Protein AF-A0A924V7L1-F1 (afdb_monomer_lite)

Structure (mmCIF, N/CA/C/O backbone):
data_AF-A0A924V7L1-F1
#
_entry.id   AF-A0A924V7L1-F1
#
loop_
_atom_site.group_PDB
_atom_site.id
_atom_site.type_symbol
_atom_site.label_atom_id
_atom_site.label_alt_id
_atom_site.label_comp_id
_atom_site.label_asym_id
_atom_site.label_entity_id
_atom_site.label_seq_id
_atom_site.pdbx_PDB_ins_code
_atom_site.Cartn_x
_atom_site.Cartn_y
_atom_site.Cartn_z
_atom_site.occupancy
_atom_site.B_iso_or_equiv
_atom_site.auth_seq_id
_atom_site.auth_comp_id
_atom_site.auth_asym_id
_atom_site.auth_atom_id
_atom_site.pdbx_PDB_model_num
ATOM 1 N N . MET A 1 1 ? 21.508 58.677 53.603 1.00 43.75 1 MET A N 1
ATOM 2 C CA . MET A 1 1 ? 20.041 58.569 53.758 1.00 43.75 1 MET A CA 1
ATOM 3 C C . MET A 1 1 ? 19.467 58.336 52.366 1.00 43.75 1 MET A C 1
ATOM 5 O O . MET A 1 1 ? 19.642 59.189 51.508 1.00 43.75 1 MET A O 1
ATOM 9 N N . ASN A 1 2 ? 18.986 57.115 52.113 1.00 39.19 2 ASN A N 1
ATOM 10 C CA . ASN A 1 2 ? 18.836 56.515 50.780 1.00 39.19 2 ASN A CA 1
ATOM 11 C C . ASN A 1 2 ? 17.689 57.097 49.945 1.00 39.19 2 ASN A C 1
ATOM 13 O O . ASN A 1 2 ? 16.566 57.249 50.424 1.00 39.19 2 ASN A O 1
ATOM 17 N N . ILE A 1 3 ? 17.995 57.337 48.670 1.00 44.28 3 ILE A N 1
ATOM 18 C CA . ILE A 1 3 ? 17.078 57.769 47.617 1.00 44.28 3 ILE A CA 1
ATOM 19 C C . ILE A 1 3 ? 16.339 56.536 47.081 1.00 44.28 3 ILE A C 1
ATOM 21 O O . ILE A 1 3 ? 16.958 55.530 46.737 1.00 44.28 3 ILE A O 1
ATOM 25 N N . LYS A 1 4 ? 15.007 56.616 47.025 1.00 52.81 4 LYS A N 1
ATOM 26 C CA . LYS A 1 4 ? 14.142 55.646 46.347 1.00 52.81 4 LYS A CA 1
ATOM 27 C C . LYS A 1 4 ? 14.108 55.975 44.851 1.00 52.81 4 LYS A C 1
ATOM 29 O O . LYS A 1 4 ? 13.700 57.075 44.495 1.00 52.81 4 LYS A O 1
ATOM 34 N N . SER A 1 5 ? 14.418 55.017 43.985 1.00 51.09 5 SER A N 1
ATOM 35 C CA . SER A 1 5 ? 13.878 54.991 42.622 1.00 51.09 5 SER A CA 1
ATOM 36 C C . SER A 1 5 ? 13.617 53.541 42.215 1.00 51.09 5 SER A C 1
ATOM 38 O O . SER A 1 5 ? 14.522 52.733 42.033 1.00 51.09 5 SER A O 1
ATOM 40 N N . GLY A 1 6 ? 12.333 53.184 42.158 1.00 46.78 6 GLY A N 1
ATOM 41 C CA . GLY A 1 6 ? 11.880 51.917 41.602 1.00 46.78 6 GLY A CA 1
ATOM 42 C C . GLY A 1 6 ? 11.837 52.044 40.087 1.00 46.78 6 GLY A C 1
ATOM 43 O O . GLY A 1 6 ? 11.043 52.818 39.559 1.00 46.78 6 GLY A O 1
ATOM 44 N N . PHE A 1 7 ? 12.693 51.300 39.396 1.00 46.72 7 PHE A N 1
ATOM 45 C CA . PHE A 1 7 ? 12.631 51.149 37.948 1.00 46.72 7 PHE A CA 1
ATOM 46 C C . PHE A 1 7 ? 11.839 49.869 37.662 1.00 46.72 7 PHE A C 1
ATOM 48 O O . PHE A 1 7 ? 12.364 48.763 37.768 1.00 46.72 7 PHE A O 1
ATOM 55 N N . SER A 1 8 ? 10.538 50.006 37.402 1.00 42.09 8 SER A N 1
ATOM 56 C CA . SER A 1 8 ? 9.690 48.884 36.993 1.00 42.09 8 SER A CA 1
ATOM 57 C C . SER A 1 8 ? 9.768 48.770 35.471 1.00 42.09 8 SER A C 1
ATOM 59 O O . SER A 1 8 ? 9.172 49.567 34.750 1.00 42.09 8 SER A O 1
ATOM 61 N N . ILE A 1 9 ? 10.571 47.826 34.977 1.00 51.03 9 ILE A N 1
ATOM 62 C CA . ILE A 1 9 ? 10.615 47.480 33.554 1.00 51.03 9 ILE A CA 1
ATOM 63 C C . ILE A 1 9 ? 9.432 46.550 33.292 1.00 51.03 9 ILE A C 1
ATOM 65 O O . ILE A 1 9 ? 9.441 45.381 33.673 1.00 51.03 9 ILE A O 1
ATOM 69 N N . LEU A 1 10 ? 8.399 47.095 32.656 1.00 44.72 10 LEU A N 1
ATOM 70 C CA . LEU A 1 10 ? 7.266 46.344 32.137 1.00 44.72 10 LEU A CA 1
ATOM 71 C C . LEU A 1 10 ? 7.745 45.525 30.924 1.00 44.72 10 LEU A C 1
ATOM 73 O O . LEU A 1 10 ? 7.834 46.044 29.813 1.00 44.72 10 LEU A O 1
ATOM 77 N N . ILE A 1 11 ? 8.093 44.253 31.131 1.00 54.03 11 ILE A N 1
ATOM 78 C CA . ILE A 1 11 ? 8.354 43.315 30.030 1.00 54.03 11 ILE A CA 1
ATOM 79 C C . ILE A 1 11 ? 6.997 42.927 29.434 1.00 54.03 11 ILE A C 1
ATOM 81 O O . ILE A 1 11 ? 6.289 42.067 29.954 1.00 54.03 11 ILE A O 1
ATOM 85 N N . SER A 1 12 ? 6.614 43.606 28.355 1.00 45.72 12 SER A N 1
ATOM 86 C CA . SER A 1 12 ? 5.470 43.221 27.530 1.00 45.72 12 SER A CA 1
ATOM 87 C C . SER A 1 12 ? 5.818 41.935 26.773 1.00 45.72 12 SER A C 1
ATOM 89 O O . SER A 1 12 ? 6.564 41.957 25.795 1.00 45.72 12 SER A O 1
ATOM 91 N N . ASN A 1 13 ? 5.317 40.798 27.258 1.00 45.50 13 ASN A N 1
ATOM 92 C CA . ASN A 1 13 ? 5.369 39.518 26.555 1.00 45.50 13 ASN A CA 1
ATOM 93 C C . ASN A 1 13 ? 4.368 39.540 25.392 1.00 45.50 13 ASN A C 1
ATOM 95 O O . ASN A 1 13 ? 3.207 39.165 25.551 1.00 45.50 13 ASN A O 1
ATOM 99 N N . LEU A 1 14 ? 4.815 39.967 24.211 1.00 49.41 14 LEU A N 1
ATOM 100 C CA . LEU A 1 14 ? 4.068 39.776 22.970 1.00 49.41 14 LEU A CA 1
ATOM 101 C C . LEU A 1 14 ? 4.314 38.348 22.459 1.00 49.41 14 LEU A C 1
ATOM 103 O O . LEU A 1 14 ? 5.188 38.103 21.631 1.00 49.41 14 LEU A O 1
ATOM 107 N N . PHE A 1 15 ? 3.560 37.389 22.996 1.00 53.12 15 PHE A N 1
ATOM 108 C CA . PHE A 1 15 ? 3.563 36.007 22.522 1.00 53.12 15 PHE A CA 1
ATOM 109 C C . PHE A 1 15 ? 2.660 35.913 21.283 1.00 53.12 15 PHE A C 1
ATOM 111 O O . PHE A 1 15 ? 1.450 35.717 21.384 1.00 53.12 15 PHE A O 1
ATOM 118 N N . VAL A 1 16 ? 3.235 36.121 20.096 1.00 53.09 16 VAL A N 1
ATOM 119 C CA . VAL A 1 16 ? 2.537 35.873 18.827 1.00 53.09 16 VAL A CA 1
ATOM 120 C C . VAL A 1 16 ? 2.468 34.361 18.618 1.00 53.09 16 VAL A C 1
ATOM 122 O O . VAL A 1 16 ? 3.416 33.737 18.145 1.00 53.09 16 VAL A O 1
ATOM 125 N N . LEU A 1 17 ? 1.340 33.760 19.000 1.00 49.12 17 LEU A N 1
ATOM 126 C CA . LEU A 1 17 ? 0.980 32.394 18.627 1.00 49.12 17 LEU A CA 1
ATOM 127 C C . LEU A 1 17 ? 0.723 32.352 17.116 1.00 49.12 17 LEU A C 1
ATOM 129 O O . LEU A 1 17 ? -0.375 32.641 16.644 1.00 49.12 17 LEU A O 1
ATOM 133 N N . LEU A 1 18 ? 1.749 31.984 16.349 1.00 50.75 18 LEU A N 1
ATOM 134 C CA . LEU A 1 18 ? 1.592 31.522 14.973 1.00 50.75 18 LEU A CA 1
ATOM 135 C C . LEU A 1 18 ? 0.912 30.148 15.010 1.00 50.75 18 LEU A C 1
ATOM 137 O O . LEU A 1 18 ? 1.570 29.112 14.944 1.00 50.75 18 LEU A O 1
ATOM 141 N N . ILE A 1 19 ? -0.414 30.125 15.145 1.00 52.78 19 ILE A N 1
ATOM 142 C CA . ILE A 1 19 ? -1.194 28.903 14.941 1.00 52.78 19 ILE A CA 1
ATOM 143 C C . ILE A 1 19 ? -1.235 28.662 13.429 1.00 52.78 19 ILE A C 1
ATOM 145 O O . ILE A 1 19 ? -2.152 29.093 12.736 1.00 52.78 19 ILE A O 1
ATOM 149 N N . SER A 1 20 ? -0.204 28.007 12.892 1.00 48.50 20 SER A N 1
ATOM 150 C CA . SER A 1 20 ? -0.318 27.362 11.585 1.00 48.50 20 SER A CA 1
ATOM 151 C C . SER A 1 20 ? -1.276 26.189 11.744 1.00 48.50 20 SER A C 1
ATOM 153 O O . SER A 1 20 ? -0.871 25.108 12.165 1.00 48.50 20 SER A O 1
ATOM 155 N N . SER A 1 21 ? -2.556 26.388 11.430 1.00 48.25 21 SER A N 1
ATOM 156 C CA . SER A 1 21 ? -3.476 25.273 11.220 1.00 48.25 21 SER A CA 1
ATOM 157 C C . SER A 1 21 ? -3.090 24.590 9.910 1.00 48.25 21 SER A C 1
ATOM 159 O O . SER A 1 21 ? -3.649 24.872 8.850 1.00 48.25 21 SER A O 1
ATOM 161 N N . CYS A 1 22 ? -2.081 23.723 9.963 1.00 58.31 22 CYS A N 1
ATOM 162 C CA . CYS A 1 22 ? -1.901 22.722 8.926 1.00 58.31 22 CYS A CA 1
ATOM 163 C C . CYS A 1 22 ? -3.164 21.856 8.972 1.00 58.31 22 CYS A C 1
ATOM 165 O O . CYS A 1 22 ? -3.404 21.173 9.966 1.00 58.31 22 CYS A O 1
ATOM 167 N N . ALA A 1 23 ? -4.038 21.992 7.975 1.00 68.06 23 ALA A N 1
ATOM 168 C CA . ALA A 1 23 ? -5.282 21.240 7.932 1.00 68.06 23 ALA A CA 1
ATOM 169 C C . ALA A 1 23 ? -4.950 19.741 7.882 1.00 68.06 23 ALA A C 1
ATOM 171 O O . ALA A 1 23 ? -4.354 19.269 6.914 1.00 68.06 23 ALA A O 1
ATOM 172 N N . SER A 1 24 ? -5.303 19.005 8.933 1.00 78.25 24 SER A N 1
ATOM 173 C CA . SER A 1 24 ? -5.254 17.546 8.950 1.00 78.25 24 SER A CA 1
ATOM 174 C C . SER A 1 24 ? -6.547 16.994 8.358 1.00 78.25 24 SER A C 1
ATOM 176 O O . SER A 1 24 ? -7.609 17.608 8.482 1.00 78.25 24 SER A O 1
ATOM 178 N N . ALA A 1 25 ? -6.479 15.823 7.728 1.00 87.50 25 ALA A N 1
ATOM 179 C CA . ALA A 1 25 ? -7.700 15.073 7.480 1.00 87.50 25 ALA A CA 1
ATOM 180 C C . ALA A 1 25 ? -8.324 14.652 8.824 1.00 87.50 25 ALA A C 1
ATOM 182 O O . ALA A 1 25 ? -7.665 14.653 9.865 1.00 87.50 25 ALA A O 1
ATOM 183 N N . GLN A 1 26 ? -9.616 14.347 8.796 1.00 90.50 26 GLN A N 1
ATOM 184 C CA . GLN A 1 26 ? -10.362 13.865 9.950 1.00 90.50 26 GLN A CA 1
ATOM 185 C C . GLN A 1 26 ? -11.204 12.671 9.516 1.00 90.50 26 GLN A C 1
ATOM 187 O O . GLN A 1 26 ? -11.848 12.707 8.466 1.00 90.50 26 GLN A O 1
ATOM 192 N N . LEU A 1 27 ? -11.213 11.620 10.335 1.00 93.12 27 LEU A N 1
ATOM 193 C CA . LEU A 1 27 ? -12.121 10.497 10.155 1.00 93.12 27 LEU A CA 1
ATOM 194 C C . LEU A 1 27 ? -13.483 10.837 10.754 1.00 93.12 27 LEU A C 1
ATOM 196 O O . LEU A 1 27 ? -13.580 11.318 11.884 1.00 93.12 27 LEU A O 1
ATOM 200 N N . LEU A 1 28 ? -14.533 10.546 9.994 1.00 94.81 28 LEU A N 1
ATOM 201 C CA . LEU A 1 28 ? -15.918 10.675 10.427 1.00 94.81 28 LEU A CA 1
ATOM 202 C C . LEU A 1 28 ? -16.580 9.299 10.412 1.00 94.81 28 LEU A C 1
ATOM 204 O O . LEU A 1 28 ? -16.339 8.485 9.520 1.00 94.81 28 LEU A O 1
ATOM 208 N N . ASN A 1 29 ? -17.451 9.045 11.382 1.00 95.31 29 ASN A N 1
ATOM 209 C CA . ASN A 1 29 ? -18.342 7.895 11.331 1.00 95.31 29 ASN A CA 1
ATOM 210 C C . ASN A 1 29 ? -19.361 8.090 10.192 1.00 95.31 29 ASN A C 1
ATOM 212 O O . ASN A 1 29 ? -20.058 9.101 10.157 1.00 95.31 29 ASN A O 1
ATOM 216 N N . GLY A 1 30 ? -19.480 7.121 9.280 1.00 92.88 30 GLY A N 1
ATOM 217 C CA . GLY A 1 30 ? -20.342 7.245 8.097 1.00 92.88 30 GLY A CA 1
ATOM 218 C C . GLY A 1 30 ? -21.843 7.376 8.390 1.00 92.88 30 GLY A C 1
ATOM 219 O O . GLY A 1 30 ? -22.574 7.905 7.559 1.00 92.88 30 GLY A O 1
ATOM 220 N N . SER A 1 31 ? -22.304 6.939 9.566 1.00 95.69 31 SER A N 1
ATOM 221 C CA . SER A 1 31 ? -23.714 7.012 9.967 1.00 95.69 31 SER A CA 1
ATOM 222 C C . SER A 1 31 ? -24.040 8.281 10.751 1.00 95.69 31 SER A C 1
ATOM 224 O O . SER A 1 31 ? -25.125 8.833 10.601 1.00 95.69 31 SER A O 1
ATOM 226 N N . THR A 1 32 ? -23.127 8.738 11.613 1.00 96.88 32 THR A N 1
ATOM 227 C CA . THR A 1 32 ? -23.377 9.887 12.504 1.00 96.88 32 THR A CA 1
ATOM 228 C C . THR A 1 32 ? -22.704 11.174 12.043 1.00 96.88 32 THR A C 1
ATOM 230 O O . THR A 1 32 ? -22.972 12.231 12.611 1.00 96.88 32 THR A O 1
ATOM 233 N N . LEU A 1 33 ? -21.792 11.086 11.068 1.00 95.19 33 LEU A N 1
ATOM 234 C CA . LEU A 1 33 ? -20.913 12.164 10.597 1.00 95.19 33 LEU A CA 1
ATOM 235 C C . LEU A 1 33 ? -20.089 12.829 11.708 1.00 95.19 33 LEU A C 1
ATOM 237 O O . LEU A 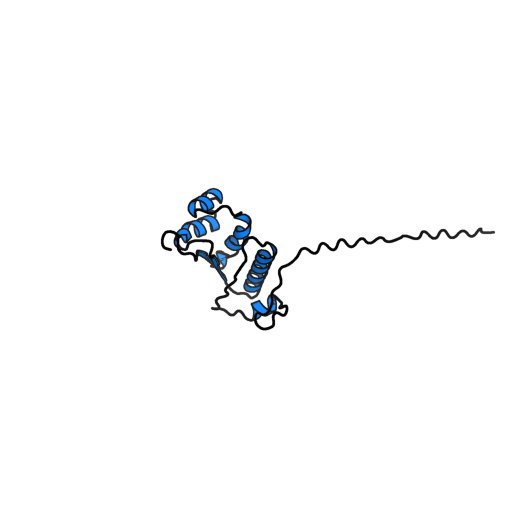1 33 ? -19.515 13.898 11.517 1.00 95.19 33 LEU A O 1
ATOM 241 N N . SER A 1 34 ? -20.028 12.198 12.878 1.00 96.12 34 SER A N 1
ATOM 242 C CA . SER A 1 34 ? -19.262 12.691 14.013 1.00 96.12 34 SER A CA 1
ATOM 243 C C . SER A 1 34 ? -17.801 12.263 13.878 1.00 96.12 34 SER A C 1
ATOM 245 O O . SER A 1 34 ? -17.546 11.168 13.360 1.00 96.12 34 SER A O 1
ATOM 247 N N . PRO A 1 35 ? -16.847 13.076 14.367 1.00 96.00 35 PRO A N 1
ATOM 248 C CA . PRO A 1 35 ? -15.447 12.685 14.432 1.00 96.00 35 PRO A CA 1
ATOM 249 C C . PRO A 1 35 ? -15.260 11.347 15.142 1.00 96.00 35 PRO A C 1
ATOM 251 O O . PRO A 1 35 ? -15.904 11.073 16.156 1.00 96.00 35 PRO A O 1
ATOM 254 N N . ILE A 1 36 ? -14.362 10.525 14.612 1.00 96.31 36 ILE A N 1
ATOM 255 C CA . ILE A 1 36 ? -13.959 9.255 15.208 1.00 96.31 36 ILE A CA 1
ATOM 256 C C . ILE A 1 36 ? -12.437 9.155 15.199 1.00 96.31 36 ILE A C 1
ATOM 258 O O . ILE A 1 36 ? -11.779 9.587 14.256 1.00 96.31 36 ILE A O 1
ATOM 262 N N . GLU A 1 37 ? -11.864 8.596 16.258 1.00 94.88 37 GLU A N 1
ATOM 263 C CA . GLU A 1 37 ? -10.418 8.402 16.339 1.00 94.88 37 GLU A CA 1
ATOM 264 C C . GLU A 1 37 ? -9.969 7.212 15.485 1.00 94.88 37 GLU A C 1
ATOM 266 O O . GLU A 1 37 ? -10.636 6.172 15.453 1.00 94.88 37 GLU A O 1
ATOM 271 N N . THR A 1 38 ? -8.786 7.314 14.875 1.00 94.75 38 THR A N 1
ATOM 272 C CA . THR A 1 38 ? -8.155 6.228 14.107 1.00 94.75 38 THR A CA 1
ATOM 273 C C . THR A 1 38 ? -8.118 4.918 14.885 1.00 94.75 38 THR A C 1
ATOM 275 O O . THR A 1 38 ? -8.485 3.873 14.349 1.00 94.75 38 THR A O 1
ATOM 278 N N . GLN A 1 39 ? -7.758 4.961 16.173 1.00 95.94 39 GLN A N 1
ATOM 279 C CA . GLN A 1 39 ? -7.691 3.757 17.002 1.00 95.94 39 GLN A CA 1
ATOM 280 C C . GLN A 1 39 ? -9.062 3.092 17.173 1.00 95.94 39 GLN A C 1
ATOM 282 O O . GLN A 1 39 ? -9.152 1.866 17.203 1.00 95.94 39 GLN A O 1
ATOM 287 N N . THR A 1 40 ? -10.140 3.878 17.227 1.00 96.19 40 THR A N 1
ATOM 288 C CA . THR A 1 40 ? -11.504 3.341 17.317 1.00 96.19 40 THR A CA 1
ATOM 289 C C . THR A 1 40 ? -11.883 2.587 16.042 1.00 96.19 40 THR A C 1
ATOM 291 O O . THR A 1 40 ? -12.531 1.544 16.124 1.00 96.19 40 THR A O 1
ATOM 294 N N . VAL A 1 41 ? -11.451 3.068 14.870 1.00 94.94 41 VAL A N 1
ATOM 295 C CA . VAL A 1 41 ? -11.639 2.369 13.587 1.00 94.94 41 VAL A CA 1
ATOM 296 C C . VAL A 1 41 ? -10.782 1.102 13.533 1.00 94.94 41 VAL A C 1
ATOM 298 O O . VAL A 1 41 ? -11.291 0.017 13.268 1.00 94.94 41 VAL A O 1
ATOM 301 N N . VAL A 1 42 ? -9.492 1.212 13.849 1.00 96.75 42 VAL A N 1
ATOM 302 C CA . VAL A 1 42 ? -8.520 0.104 13.804 1.00 96.75 42 VAL A CA 1
ATOM 303 C C . VAL A 1 42 ? -8.887 -1.033 14.758 1.00 96.75 42 VAL A C 1
ATOM 305 O O . VAL A 1 42 ? -8.719 -2.206 14.424 1.00 96.75 42 VAL A O 1
ATOM 308 N N . ASN A 1 43 ? -9.451 -0.717 15.924 1.00 96.81 43 ASN A N 1
ATOM 309 C CA . ASN A 1 43 ? -9.898 -1.725 16.882 1.00 96.81 43 ASN A CA 1
ATOM 310 C C . ASN A 1 43 ? -11.012 -2.624 16.334 1.00 96.81 43 ASN A C 1
ATOM 312 O O . ASN A 1 43 ? -11.107 -3.757 16.787 1.00 96.81 43 ASN A O 1
ATOM 316 N N . GLN A 1 44 ? -11.785 -2.171 15.344 1.00 95.81 44 GLN A N 1
ATOM 317 C CA . GLN A 1 44 ? -12.854 -2.958 14.715 1.00 95.81 44 GLN A CA 1
ATOM 318 C C . GLN A 1 44 ? -12.348 -3.884 13.599 1.00 95.81 44 GLN A C 1
ATOM 320 O O . GLN A 1 44 ? -13.102 -4.723 13.113 1.00 95.81 44 GLN A O 1
ATOM 325 N N . VAL A 1 45 ? -11.093 -3.730 13.165 1.00 97.44 45 VAL A N 1
ATOM 326 C CA . VAL A 1 45 ? -10.517 -4.524 12.074 1.00 97.44 45 VAL A CA 1
ATOM 327 C C . VAL A 1 45 ? -9.879 -5.790 12.632 1.00 97.44 45 VAL A C 1
ATOM 329 O O . VAL A 1 45 ? -8.897 -5.718 13.371 1.00 97.44 45 VAL A O 1
ATOM 332 N N . GLU A 1 46 ? -10.404 -6.947 12.245 1.00 97.56 46 GLU A N 1
ATOM 333 C CA . GLU A 1 46 ? -9.919 -8.261 12.682 1.00 97.56 46 GLU A CA 1
ATOM 334 C C . GLU A 1 46 ? -9.161 -9.001 11.565 1.00 97.56 46 GLU A C 1
ATOM 336 O O . GLU A 1 46 ? -9.339 -8.680 10.381 1.00 97.56 46 GLU A O 1
ATOM 341 N N . PRO A 1 47 ? -8.318 -10.001 11.893 1.00 97.69 47 PRO A N 1
ATOM 342 C CA . PRO A 1 47 ? -7.666 -10.834 10.886 1.00 97.69 47 PRO A CA 1
ATOM 343 C C . PRO A 1 47 ? -8.668 -11.416 9.877 1.00 97.69 47 PRO A C 1
ATOM 345 O O . PRO A 1 47 ? -9.691 -11.979 10.255 1.00 97.69 47 PRO A O 1
ATOM 348 N N . GLY A 1 48 ? -8.365 -11.282 8.582 1.00 96.88 48 GLY A N 1
ATOM 349 C CA . GLY A 1 48 ? -9.248 -11.715 7.489 1.00 96.88 48 GLY A CA 1
ATOM 350 C C . GLY A 1 48 ? -10.223 -10.645 6.980 1.00 96.88 48 GLY A C 1
ATOM 351 O O . GLY A 1 48 ? -10.927 -10.893 6.004 1.00 96.88 48 GLY A O 1
ATOM 352 N N . SER A 1 49 ? -10.246 -9.455 7.585 1.00 97.75 49 SER A N 1
ATOM 353 C CA . SER A 1 49 ? -11.048 -8.325 7.100 1.00 97.75 49 SER A CA 1
ATOM 354 C C . SER A 1 49 ? -10.502 -7.737 5.794 1.00 97.75 49 SER A C 1
ATOM 356 O O . SER A 1 49 ? -9.293 -7.723 5.562 1.00 97.75 49 SER A O 1
ATOM 358 N N . ILE A 1 50 ? -11.395 -7.161 4.984 1.00 97.19 50 ILE A N 1
ATOM 359 C CA . ILE A 1 50 ? -11.044 -6.294 3.852 1.00 97.19 50 ILE A CA 1
ATOM 360 C C . ILE A 1 50 ? -11.439 -4.865 4.221 1.00 97.19 50 ILE A C 1
ATOM 362 O O . ILE A 1 50 ? -12.615 -4.581 4.440 1.00 97.19 50 ILE A O 1
ATOM 366 N N . LEU A 1 51 ? -10.456 -3.967 4.279 1.00 96.25 51 LEU A N 1
ATOM 367 C CA . LEU A 1 51 ? -10.674 -2.536 4.468 1.00 96.25 51 LEU A CA 1
ATOM 368 C C . LEU A 1 51 ? -10.538 -1.828 3.117 1.00 96.25 51 LEU A C 1
ATOM 370 O O . LEU A 1 51 ? -9.483 -1.893 2.490 1.00 96.25 51 LEU A O 1
ATOM 374 N N . ILE A 1 52 ? -11.596 -1.143 2.687 1.00 95.94 52 ILE A N 1
ATOM 375 C CA . ILE A 1 52 ? -11.598 -0.331 1.466 1.00 95.94 52 ILE A CA 1
ATOM 376 C C . ILE A 1 52 ? -11.403 1.128 1.866 1.00 95.94 52 ILE A C 1
ATOM 378 O O . ILE A 1 52 ? -12.161 1.659 2.676 1.00 95.94 52 ILE A O 1
ATOM 382 N N . ILE A 1 53 ? -10.393 1.774 1.289 1.00 93.38 53 ILE A N 1
ATOM 383 C CA . ILE A 1 53 ? -10.080 3.182 1.526 1.00 93.38 53 ILE A CA 1
ATOM 384 C C . ILE A 1 53 ? -10.236 3.920 0.200 1.00 93.38 53 ILE A C 1
ATOM 386 O O . ILE A 1 53 ? -9.470 3.692 -0.732 1.00 93.38 53 ILE A O 1
ATOM 390 N N . GLY A 1 54 ? -11.246 4.784 0.120 1.00 90.5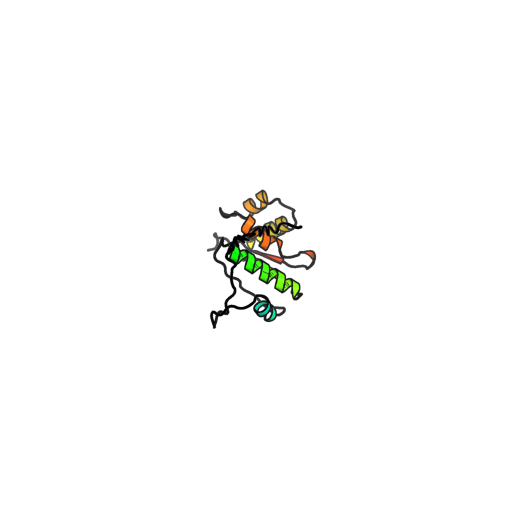6 54 GLY A N 1
ATOM 391 C CA . GLY A 1 54 ? -11.406 5.714 -0.993 1.00 90.56 54 GLY A CA 1
ATOM 392 C C . GLY A 1 54 ? -10.623 7.000 -0.747 1.00 90.56 54 GLY A C 1
ATOM 393 O O . GLY A 1 54 ? -10.476 7.438 0.396 1.00 90.56 54 GLY A O 1
ATOM 394 N N . GLU A 1 55 ? -10.154 7.632 -1.818 1.00 85.44 55 GLU A N 1
ATOM 395 C CA . GLU A 1 55 ? -9.479 8.922 -1.740 1.00 85.44 55 GLU A CA 1
ATOM 396 C C . GLU A 1 55 ? -9.881 9.852 -2.877 1.00 85.44 55 GLU A C 1
ATOM 398 O O . GLU A 1 55 ? -10.270 9.422 -3.960 1.00 85.44 55 GLU A O 1
ATOM 403 N N . MET A 1 56 ? -9.734 11.150 -2.625 1.00 83.56 56 MET A N 1
ATOM 404 C CA . MET A 1 56 ? -9.602 12.131 -3.690 1.00 83.56 56 MET A CA 1
ATOM 405 C C . MET A 1 56 ? -8.107 12.302 -3.963 1.00 83.56 56 MET A C 1
ATOM 407 O O . MET A 1 56 ? -7.351 12.673 -3.060 1.00 83.56 56 MET A O 1
ATOM 411 N N . HIS A 1 57 ? -7.681 12.000 -5.188 1.00 81.75 57 HIS A N 1
ATOM 412 C CA . HIS A 1 57 ? -6.264 11.981 -5.538 1.00 81.75 57 HIS A CA 1
ATOM 413 C C . HIS A 1 57 ? -5.574 13.329 -5.291 1.00 81.75 57 HIS A C 1
ATOM 415 O O . HIS A 1 57 ? -6.121 14.397 -5.568 1.00 81.75 57 HIS A O 1
ATOM 421 N N . GLY A 1 58 ? -4.331 13.263 -4.804 1.00 80.25 58 GLY A N 1
ATOM 422 C CA . GLY A 1 58 ? -3.457 14.427 -4.635 1.00 80.25 58 GLY A CA 1
ATOM 423 C C . GLY A 1 58 ? -3.656 15.228 -3.344 1.00 80.25 58 GLY A C 1
ATOM 424 O O . GLY A 1 58 ? -2.986 16.245 -3.159 1.00 80.25 58 GLY A O 1
ATOM 425 N N . LEU A 1 59 ? -4.523 14.789 -2.423 1.00 87.69 59 LEU A N 1
ATOM 426 C CA . LEU A 1 59 ? -4.712 15.452 -1.130 1.00 87.69 59 LEU A CA 1
ATOM 427 C C . LEU A 1 59 ? -3.738 14.921 -0.068 1.00 87.69 59 LEU A C 1
ATOM 429 O O . LEU A 1 59 ? -3.964 13.877 0.540 1.00 87.69 59 LEU A O 1
ATOM 433 N N . VAL A 1 60 ? -2.671 15.681 0.203 1.00 89.50 60 VAL A N 1
ATOM 434 C CA . VAL A 1 60 ? -1.627 15.319 1.188 1.00 89.50 60 VAL A CA 1
ATOM 435 C C . VAL A 1 60 ? -2.189 14.973 2.576 1.00 89.50 60 VAL A C 1
ATOM 437 O O . VAL A 1 60 ? -1.783 13.946 3.117 1.00 89.50 60 VAL A O 1
ATOM 440 N N . PRO A 1 61 ? -3.148 15.727 3.155 1.00 91.06 61 PRO A N 1
ATOM 441 C CA . PRO A 1 61 ? -3.703 15.369 4.461 1.00 91.06 61 PRO A CA 1
ATOM 442 C C . PRO A 1 61 ? -4.434 14.021 4.458 1.00 91.06 61 PRO A C 1
ATOM 444 O O . PRO A 1 61 ? -4.389 13.298 5.450 1.00 91.06 61 PRO A O 1
ATOM 447 N N . VAL A 1 62 ? -5.079 13.661 3.342 1.00 91.06 62 VAL A N 1
ATOM 448 C CA . VAL A 1 62 ? -5.772 12.373 3.194 1.00 91.06 62 VAL A CA 1
ATOM 449 C C . VAL A 1 62 ? -4.755 11.241 3.113 1.00 91.06 62 VAL A C 1
ATOM 451 O O . VAL A 1 62 ? -4.885 10.262 3.840 1.00 91.06 62 VAL A O 1
ATOM 454 N N . GLN A 1 63 ? -3.700 11.393 2.311 1.00 92.31 63 GLN A N 1
ATOM 455 C CA . GLN A 1 63 ? -2.624 10.402 2.235 1.00 92.31 63 GLN A CA 1
ATOM 456 C C . GLN A 1 63 ? -1.940 10.193 3.594 1.00 92.31 63 GLN A C 1
ATOM 458 O O . GLN A 1 63 ? -1.703 9.051 3.988 1.00 92.31 63 GLN A O 1
ATOM 463 N N . ALA A 1 64 ? -1.720 11.262 4.364 1.00 92.88 64 ALA A N 1
ATOM 464 C CA . ALA A 1 64 ? -1.187 11.162 5.720 1.00 92.88 64 ALA A CA 1
ATOM 465 C C . ALA A 1 64 ? -2.109 10.351 6.652 1.00 92.88 64 ALA A C 1
ATOM 467 O O . ALA A 1 64 ? -1.629 9.471 7.367 1.00 92.88 64 ALA A O 1
ATOM 468 N N . GLN A 1 65 ? -3.428 10.571 6.593 1.00 94.12 65 GLN A N 1
ATOM 469 C CA . GLN A 1 65 ? -4.411 9.801 7.368 1.00 94.12 65 GLN A CA 1
ATOM 470 C C . GLN A 1 65 ? -4.416 8.315 6.998 1.00 94.12 65 GLN A C 1
ATOM 472 O O . GLN A 1 65 ? -4.554 7.456 7.869 1.00 94.12 65 GLN A O 1
ATOM 477 N N . GLN A 1 66 ? -4.238 7.987 5.717 1.00 95.06 66 GLN A N 1
ATOM 478 C CA . GLN A 1 66 ? -4.119 6.594 5.288 1.00 95.06 66 GLN A CA 1
ATOM 479 C C . GLN A 1 66 ? -2.866 5.943 5.868 1.00 95.06 66 GLN A C 1
ATOM 481 O O . GLN A 1 66 ? -2.932 4.825 6.376 1.00 95.06 66 GLN A O 1
ATOM 486 N N . MET A 1 67 ? -1.734 6.651 5.854 1.00 96.31 67 MET A N 1
ATOM 487 C CA . MET A 1 67 ? -0.512 6.161 6.485 1.00 96.31 67 MET A CA 1
ATOM 488 C C . MET A 1 67 ? -0.682 5.984 7.998 1.00 96.31 67 MET A C 1
ATOM 490 O O . MET A 1 67 ? -0.162 5.017 8.551 1.00 96.31 67 MET A O 1
ATOM 494 N N . GLU A 1 68 ? -1.420 6.865 8.674 1.00 96.38 68 GLU A N 1
ATOM 495 C CA . GLU A 1 68 ? -1.753 6.717 10.096 1.00 96.38 68 GLU A CA 1
ATOM 496 C C . GLU A 1 68 ? -2.543 5.424 10.359 1.00 96.38 68 GLU A C 1
ATOM 498 O O . GLU A 1 68 ? -2.153 4.631 11.217 1.00 96.38 68 GLU A O 1
ATOM 503 N N . ILE A 1 69 ? -3.588 5.160 9.566 1.00 96.94 69 ILE A N 1
ATOM 504 C CA . ILE A 1 69 ? -4.389 3.928 9.649 1.00 96.94 69 ILE A CA 1
ATOM 505 C C . ILE A 1 69 ? -3.509 2.694 9.430 1.00 96.94 69 ILE A C 1
ATOM 507 O O . ILE A 1 69 ? -3.553 1.750 10.218 1.00 96.94 69 ILE A O 1
ATOM 511 N N . LEU A 1 70 ? -2.685 2.697 8.379 1.00 97.62 70 LEU A N 1
ATOM 512 C CA . LEU A 1 70 ? -1.799 1.583 8.042 1.00 97.62 70 LEU A CA 1
ATOM 513 C C . LEU A 1 70 ? -0.794 1.283 9.165 1.00 97.62 70 LEU A C 1
ATOM 515 O O . LEU A 1 70 ? -0.616 0.123 9.545 1.00 97.62 70 LEU A O 1
ATOM 519 N N . ASN A 1 71 ? -0.171 2.319 9.733 1.00 97.88 71 ASN A N 1
ATOM 520 C CA . ASN A 1 71 ? 0.734 2.176 10.873 1.00 97.88 71 ASN A CA 1
ATOM 521 C C . ASN A 1 71 ? 0.012 1.610 12.101 1.00 97.88 71 ASN A C 1
ATOM 523 O O . ASN A 1 71 ? 0.528 0.695 12.739 1.00 97.88 71 ASN A O 1
ATOM 527 N N . ALA A 1 72 ? -1.185 2.110 12.410 1.00 98.00 72 ALA A N 1
ATOM 528 C CA . ALA A 1 72 ? -1.970 1.646 13.548 1.00 98.00 72 ALA A CA 1
ATOM 529 C C . ALA A 1 72 ? -2.426 0.182 13.391 1.00 98.00 72 ALA A C 1
ATOM 531 O O . ALA A 1 72 ? -2.356 -0.587 14.350 1.00 98.00 72 ALA A O 1
ATOM 532 N N . LEU A 1 73 ? -2.808 -0.248 12.182 1.00 98.19 73 LEU A N 1
ATOM 533 C CA . LEU A 1 73 ? -3.127 -1.653 11.897 1.00 98.19 73 LEU A CA 1
ATOM 534 C C . LEU A 1 73 ? -1.911 -2.567 12.112 1.00 98.19 73 LEU A C 1
ATOM 536 O O . LEU A 1 73 ? -2.032 -3.608 12.759 1.00 98.19 73 LEU A O 1
ATOM 540 N N . ARG A 1 74 ? -0.727 -2.165 11.628 1.00 97.50 74 ARG A N 1
ATOM 541 C CA . ARG A 1 74 ? 0.512 -2.920 11.870 1.00 97.50 74 ARG A CA 1
ATOM 542 C C . ARG A 1 74 ? 0.878 -2.940 13.356 1.00 97.50 74 ARG A C 1
ATOM 544 O O . ARG A 1 74 ? 1.276 -3.983 13.866 1.00 97.50 74 ARG A O 1
ATOM 551 N N . ALA A 1 75 ? 0.694 -1.828 14.069 1.00 97.69 75 ALA A N 1
ATOM 552 C CA . ALA A 1 75 ? 0.924 -1.740 15.512 1.00 97.69 75 ALA A CA 1
ATOM 553 C C . ALA A 1 75 ? -0.043 -2.622 16.327 1.00 97.69 75 ALA A C 1
ATOM 555 O O . ALA A 1 75 ? 0.354 -3.156 17.359 1.00 97.69 75 ALA A O 1
ATOM 556 N N . LYS A 1 76 ? -1.273 -2.854 15.834 1.00 97.12 76 LYS A N 1
ATOM 557 C CA . LYS A 1 76 ? -2.218 -3.859 16.372 1.00 97.12 76 LYS A CA 1
ATOM 558 C C . LYS A 1 76 ? -1.723 -5.305 16.158 1.00 97.12 76 LYS A C 1
ATOM 560 O O . LYS A 1 76 ? -2.310 -6.241 16.691 1.00 97.12 76 LYS A O 1
ATOM 565 N N . GLY A 1 77 ? -0.643 -5.511 15.403 1.00 97.06 77 GLY A N 1
ATOM 566 C CA . GLY A 1 77 ? -0.088 -6.828 15.085 1.00 97.06 77 GLY A CA 1
ATOM 567 C C . GLY A 1 77 ? -0.721 -7.476 13.855 1.00 97.06 77 GLY A C 1
ATOM 568 O O . GLY A 1 77 ? -0.520 -8.668 13.619 1.00 97.06 77 GLY A O 1
ATOM 569 N N . LEU A 1 78 ? -1.488 -6.716 13.064 1.00 97.56 78 LEU A N 1
ATOM 570 C CA . LEU A 1 78 ? -2.050 -7.223 11.820 1.00 97.56 78 LEU A CA 1
ATOM 571 C C . LEU A 1 78 ? -0.993 -7.222 10.722 1.00 97.56 78 LEU A C 1
ATOM 573 O O . LEU A 1 78 ? -0.263 -6.253 10.521 1.00 97.56 78 LEU A O 1
ATOM 577 N N . LYS A 1 79 ? -0.969 -8.320 9.975 1.00 97.19 79 LYS A N 1
ATOM 578 C CA . LYS A 1 79 ? -0.202 -8.450 8.746 1.00 97.19 79 LYS A CA 1
ATOM 579 C C . LYS A 1 79 ? -1.019 -7.917 7.577 1.00 97.19 79 LYS A C 1
ATOM 581 O O . LYS A 1 79 ? -2.169 -8.315 7.400 1.00 97.19 79 LYS A O 1
ATOM 586 N N . LEU A 1 80 ? -0.412 -7.063 6.760 1.00 97.62 80 LEU A N 1
ATOM 587 C CA . LEU A 1 80 ? -1.138 -6.296 5.754 1.00 97.62 80 LEU A CA 1
ATOM 588 C C . LEU A 1 80 ? -0.840 -6.751 4.317 1.00 97.62 80 LEU A C 1
ATOM 590 O O . LEU A 1 80 ? 0.291 -7.045 3.940 1.00 97.62 80 LEU A O 1
ATOM 594 N N . ALA A 1 81 ? -1.874 -6.784 3.482 1.00 97.88 81 ALA A N 1
ATOM 595 C CA . ALA A 1 81 ? -1.747 -6.829 2.031 1.00 97.88 81 ALA A CA 1
ATOM 596 C C . ALA A 1 81 ? -2.475 -5.604 1.479 1.00 97.88 81 ALA A C 1
ATOM 598 O O . ALA A 1 81 ? -3.654 -5.412 1.763 1.00 97.88 81 ALA A O 1
ATOM 599 N N . LEU A 1 82 ? -1.75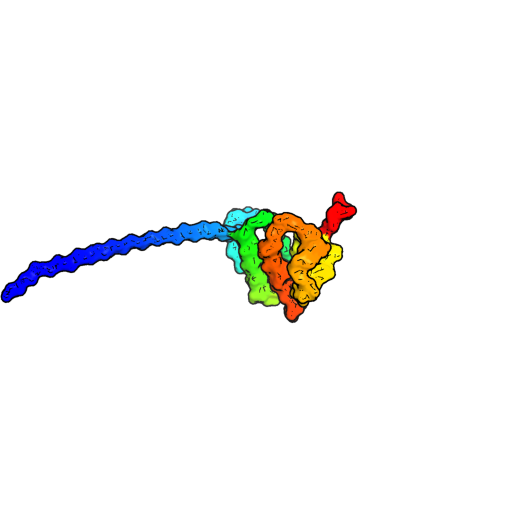9 -4.753 0.749 1.00 98.25 82 LEU A N 1
ATOM 600 C CA . LEU A 1 82 ? -2.287 -3.502 0.217 1.00 98.25 82 LEU A CA 1
ATOM 601 C C . LEU A 1 82 ? -2.503 -3.658 -1.280 1.00 98.25 82 LEU A C 1
ATOM 603 O O . LEU A 1 82 ? -1.563 -3.968 -2.009 1.00 98.25 82 LEU A O 1
ATOM 607 N N . GLY A 1 83 ? -3.734 -3.441 -1.722 1.00 98.00 83 GLY A N 1
ATOM 608 C CA . GLY A 1 83 ? -4.069 -3.322 -3.132 1.00 98.00 83 GLY A CA 1
ATOM 609 C C . GLY A 1 83 ? -4.163 -1.855 -3.542 1.00 98.00 83 GLY A C 1
ATOM 610 O O . GLY A 1 83 ? -4.700 -1.039 -2.796 1.00 98.00 83 GLY A O 1
ATOM 611 N N . PHE A 1 84 ? -3.644 -1.530 -4.719 1.00 96.94 84 PHE A N 1
ATOM 612 C CA . PHE A 1 84 ? -3.588 -0.177 -5.256 1.00 96.94 84 PHE A CA 1
ATOM 613 C C . PHE A 1 84 ? -4.361 -0.107 -6.572 1.00 96.94 84 PHE A C 1
ATOM 615 O O . PHE A 1 84 ? -4.030 -0.803 -7.533 1.00 96.94 84 PHE A O 1
ATOM 622 N N . GLU A 1 85 ? -5.385 0.743 -6.612 1.00 94.62 85 GLU A N 1
ATOM 623 C CA . GLU A 1 85 ? -6.218 0.955 -7.804 1.00 94.62 85 GLU A CA 1
ATOM 624 C C . GLU A 1 85 ? -5.447 1.647 -8.937 1.00 94.62 85 GLU A C 1
ATOM 626 O O . GLU A 1 85 ? -5.685 1.368 -10.101 1.00 94.62 85 GLU A O 1
ATOM 631 N N . PHE A 1 86 ? -4.433 2.450 -8.630 1.00 92.00 86 PHE A N 1
ATOM 632 C CA . PHE A 1 86 ? -3.620 3.132 -9.641 1.00 92.00 86 PHE A CA 1
ATOM 633 C C . PHE A 1 86 ? -2.528 2.250 -10.284 1.00 92.00 86 PHE A C 1
ATOM 635 O O . PHE A 1 86 ? -1.739 2.746 -11.087 1.00 92.00 86 PHE A O 1
ATOM 642 N N . PHE A 1 87 ? -2.453 0.955 -9.952 1.00 96.25 87 PHE A N 1
ATOM 643 C CA . PHE A 1 87 ? -1.587 -0.010 -10.642 1.00 96.25 87 PHE A CA 1
ATOM 644 C C . PHE A 1 87 ? -2.407 -1.120 -11.286 1.00 96.25 87 PHE A C 1
ATOM 646 O O . PHE A 1 87 ? -3.291 -1.691 -10.643 1.00 96.25 87 PHE A O 1
ATOM 653 N N . ASN A 1 88 ? -2.052 -1.505 -12.512 1.00 96.88 88 ASN A N 1
ATOM 654 C CA . ASN A 1 88 ? -2.680 -2.652 -13.154 1.00 96.88 88 ASN A CA 1
ATOM 655 C C . ASN A 1 88 ? -2.200 -3.965 -12.527 1.00 96.88 88 ASN A C 1
ATOM 657 O O . ASN A 1 88 ? -1.014 -4.125 -12.232 1.00 96.88 88 ASN A O 1
ATOM 661 N N . TYR A 1 89 ? -3.086 -4.956 -12.423 1.00 96.75 89 TYR A N 1
ATOM 662 C CA . TYR A 1 89 ? -2.704 -6.298 -11.963 1.00 96.75 89 TYR A CA 1
ATOM 663 C C . TYR A 1 89 ? -1.661 -6.954 -12.890 1.00 96.75 89 TYR A C 1
ATOM 665 O O . TYR A 1 89 ? -0.829 -7.743 -12.443 1.00 96.75 89 TYR A O 1
ATOM 673 N N . ALA A 1 90 ? -1.687 -6.618 -14.186 1.00 96.44 90 ALA A N 1
ATOM 674 C CA . ALA A 1 90 ? -0.752 -7.138 -15.185 1.00 96.44 90 ALA A CA 1
ATOM 675 C C . ALA A 1 90 ? 0.693 -6.646 -14.962 1.00 96.44 90 ALA A C 1
ATOM 677 O O . ALA A 1 90 ? 1.641 -7.313 -15.377 1.00 96.44 90 ALA A O 1
ATOM 678 N N . ASP A 1 91 ? 0.867 -5.532 -14.243 1.00 97.31 91 ASP A N 1
ATOM 679 C CA . ASP A 1 91 ? 2.164 -4.901 -13.986 1.00 97.31 91 ASP A CA 1
ATOM 680 C C . ASP A 1 91 ? 2.830 -5.402 -12.692 1.00 97.31 91 ASP A C 1
ATOM 682 O O . ASP A 1 91 ? 3.884 -4.899 -12.292 1.00 97.31 91 ASP A O 1
ATOM 686 N N . GLN A 1 92 ? 2.260 -6.423 -12.035 1.00 98.25 92 GLN A N 1
ATOM 687 C CA . GLN A 1 92 ? 2.706 -6.905 -10.722 1.00 98.25 92 GLN A CA 1
ATOM 688 C C . GLN A 1 92 ? 4.206 -7.219 -10.663 1.00 98.25 92 GLN A C 1
ATOM 690 O O . GLN A 1 92 ? 4.869 -6.910 -9.674 1.00 98.25 92 GLN A O 1
ATOM 695 N N . LYS A 1 93 ? 4.775 -7.773 -11.741 1.00 98.31 93 LYS A N 1
ATOM 696 C CA . LYS A 1 93 ? 6.214 -8.055 -11.806 1.00 98.31 93 LYS A CA 1
ATOM 697 C C . LYS A 1 93 ? 7.054 -6.784 -11.630 1.00 98.31 93 LYS A C 1
ATOM 699 O O . LYS A 1 93 ? 8.056 -6.820 -10.921 1.00 98.31 93 LYS A O 1
ATOM 704 N N . PHE A 1 94 ? 6.660 -5.672 -12.249 1.00 98.56 94 PHE A N 1
ATOM 705 C CA . PHE A 1 94 ? 7.381 -4.403 -12.137 1.00 98.56 94 PHE A CA 1
ATOM 706 C C . PHE A 1 94 ? 7.222 -3.786 -10.746 1.00 98.56 94 PHE A C 1
ATOM 708 O O . PHE A 1 94 ? 8.192 -3.254 -10.208 1.00 98.56 94 PHE A O 1
ATOM 715 N N . ILE A 1 95 ? 6.041 -3.924 -10.132 1.00 98.31 95 ILE A N 1
ATOM 716 C CA . ILE A 1 95 ? 5.788 -3.514 -8.740 1.00 98.31 95 ILE A CA 1
ATOM 717 C C . ILE A 1 95 ? 6.732 -4.261 -7.789 1.00 98.31 95 ILE A C 1
ATOM 719 O O . ILE A 1 95 ? 7.408 -3.649 -6.956 1.00 98.31 95 ILE A O 1
ATOM 723 N N . ASP A 1 96 ? 6.821 -5.582 -7.944 1.00 98.31 96 ASP A N 1
ATOM 724 C CA . ASP A 1 96 ? 7.673 -6.437 -7.122 1.00 98.31 96 ASP A CA 1
ATOM 725 C C . ASP A 1 96 ? 9.165 -6.161 -7.356 1.00 98.31 96 ASP A C 1
ATOM 727 O O . ASP A 1 96 ? 9.941 -6.101 -6.398 1.00 98.31 96 ASP A O 1
ATOM 731 N N . ASP A 1 97 ? 9.581 -5.976 -8.612 1.00 98.50 97 ASP A N 1
ATOM 732 C CA . ASP A 1 97 ? 10.962 -5.646 -8.972 1.00 98.50 97 ASP A CA 1
ATOM 733 C C . ASP A 1 97 ? 11.381 -4.287 -8.391 1.00 98.50 97 ASP A C 1
ATOM 735 O O . ASP A 1 97 ? 12.471 -4.176 -7.821 1.00 98.50 97 ASP A O 1
ATOM 739 N N . PHE A 1 98 ? 10.519 -3.270 -8.468 1.00 98.44 98 PHE A N 1
ATOM 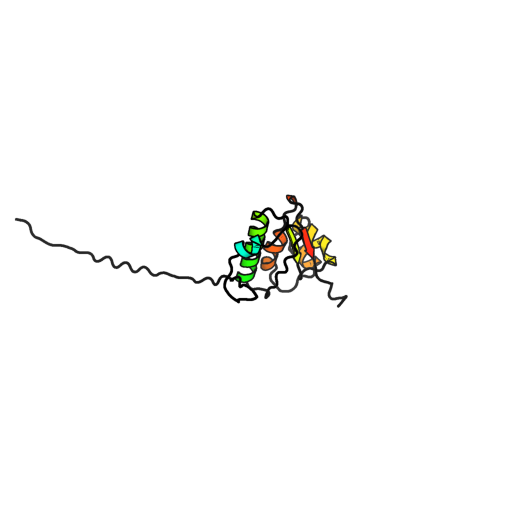740 C CA . PHE A 1 98 ? 10.788 -1.947 -7.903 1.00 98.44 98 PHE A CA 1
ATOM 741 C C . PHE A 1 98 ? 10.907 -1.995 -6.378 1.00 98.44 98 PHE A C 1
ATOM 743 O O . PHE A 1 98 ? 11.895 -1.519 -5.813 1.00 98.44 98 PHE A O 1
ATOM 750 N N . ARG A 1 99 ? 9.954 -2.647 -5.698 1.00 97.81 99 ARG A N 1
ATOM 751 C CA . ARG A 1 99 ? 9.986 -2.832 -4.236 1.00 97.81 99 ARG A CA 1
ATOM 752 C C . ARG A 1 99 ? 11.216 -3.613 -3.775 1.00 97.81 99 ARG A C 1
ATOM 754 O O . ARG A 1 99 ? 11.778 -3.315 -2.724 1.00 97.81 99 ARG A O 1
ATOM 761 N N . ALA A 1 100 ? 11.665 -4.579 -4.574 1.00 97.56 100 ALA A N 1
ATOM 762 C CA . ALA A 1 100 ? 12.884 -5.344 -4.331 1.00 97.56 100 ALA A CA 1
ATOM 763 C C . ALA A 1 100 ? 14.174 -4.616 -4.760 1.00 97.56 100 ALA A C 1
ATOM 765 O O . ALA A 1 100 ? 15.248 -5.209 -4.678 1.00 97.56 100 ALA A O 1
ATOM 766 N N . LYS A 1 101 ? 14.087 -3.359 -5.221 1.00 97.56 101 LYS A N 1
ATOM 767 C CA . LYS A 1 101 ? 15.214 -2.553 -5.726 1.00 97.56 101 LYS A CA 1
ATOM 768 C C . LYS A 1 101 ? 15.966 -3.200 -6.902 1.00 97.56 101 LYS A C 1
ATOM 770 O O . LYS A 1 101 ? 17.146 -2.928 -7.102 1.00 97.56 101 LYS A O 1
ATOM 775 N N . ARG A 1 102 ? 15.293 -4.058 -7.679 1.00 98.50 102 ARG A N 1
ATOM 776 C CA . ARG A 1 102 ? 15.837 -4.698 -8.892 1.00 98.50 102 ARG A CA 1
ATOM 777 C C . ARG A 1 102 ? 15.805 -3.773 -10.108 1.00 98.50 102 ARG A C 1
ATOM 779 O O . ARG A 1 102 ? 16.619 -3.933 -11.009 1.00 98.50 102 ARG A O 1
ATOM 786 N N . ILE A 1 103 ? 14.886 -2.811 -10.114 1.00 98.50 103 ILE A N 1
ATOM 787 C CA . ILE A 1 103 ? 14.806 -1.730 -11.099 1.00 98.50 103 ILE A CA 1
ATOM 788 C C . ILE A 1 103 ? 14.783 -0.386 -10.372 1.00 98.50 103 ILE A C 1
ATOM 790 O O . ILE A 1 103 ? 14.321 -0.297 -9.230 1.00 98.50 103 ILE A O 1
ATOM 794 N N . ASN A 1 104 ? 15.307 0.657 -11.015 1.00 98.25 104 ASN A N 1
ATOM 795 C CA . ASN A 1 104 ? 15.226 2.013 -10.480 1.00 98.25 104 ASN A CA 1
ATOM 796 C C . ASN A 1 104 ? 13.829 2.615 -10.733 1.00 98.25 104 ASN A C 1
ATOM 798 O O . ASN A 1 104 ? 13.013 2.057 -11.466 1.00 98.25 104 ASN A O 1
ATOM 802 N N . GLU A 1 105 ? 13.552 3.762 -10.113 1.00 97.88 105 GLU A N 1
ATOM 803 C CA . GLU A 1 105 ? 12.250 4.428 -10.227 1.00 97.88 105 GLU A CA 1
ATOM 804 C C . GLU A 1 105 ? 11.924 4.866 -11.658 1.00 97.88 105 GLU A C 1
ATOM 806 O O . GLU A 1 105 ? 10.793 4.699 -12.095 1.00 97.88 105 GLU A O 1
ATOM 811 N N . VAL A 1 106 ? 12.902 5.370 -12.414 1.00 97.38 106 VAL A N 1
ATOM 812 C CA . VAL A 1 106 ? 12.683 5.824 -13.796 1.00 97.38 106 VAL A CA 1
ATOM 813 C C . VAL A 1 106 ? 12.227 4.660 -14.680 1.00 97.38 106 VAL A C 1
ATOM 815 O O . VAL A 1 106 ? 11.241 4.783 -15.406 1.00 97.38 106 VAL A O 1
ATOM 818 N N . ASP A 1 107 ? 12.901 3.515 -14.574 1.00 98.31 107 ASP A N 1
ATOM 819 C CA . ASP A 1 107 ? 12.557 2.306 -15.324 1.00 98.31 107 ASP A CA 1
ATOM 820 C C . ASP A 1 107 ? 11.219 1.715 -14.868 1.00 98.31 107 ASP A C 1
ATOM 822 O O . ASP A 1 107 ? 10.429 1.276 -15.702 1.00 98.31 107 ASP A O 1
ATOM 826 N N . PHE A 1 108 ? 10.932 1.746 -13.562 1.00 98.38 108 PHE A N 1
ATOM 827 C CA . PHE A 1 108 ? 9.647 1.315 -13.012 1.00 98.38 108 PHE A CA 1
ATOM 828 C C . PHE A 1 108 ? 8.484 2.139 -13.566 1.00 98.38 108 PHE A C 1
ATOM 830 O O . PHE A 1 108 ? 7.548 1.569 -14.122 1.00 98.38 108 PHE A O 1
ATOM 837 N N . LEU A 1 109 ? 8.561 3.470 -13.467 1.00 97.62 109 LEU A N 1
ATOM 838 C CA . LEU A 1 109 ? 7.501 4.368 -13.927 1.00 97.62 109 LEU A CA 1
ATOM 839 C C . LEU A 1 109 ? 7.275 4.253 -15.433 1.00 97.62 109 LEU A C 1
ATOM 841 O O . LEU A 1 109 ? 6.134 4.276 -15.888 1.00 97.62 109 LEU A O 1
ATOM 845 N N . LYS A 1 110 ? 8.350 4.059 -16.204 1.00 97.31 110 LYS A N 1
ATOM 846 C CA . LYS A 1 110 ? 8.250 3.768 -17.634 1.00 97.31 110 LYS A CA 1
ATOM 847 C C . LYS A 1 110 ? 7.555 2.430 -17.898 1.00 97.31 110 LYS A C 1
ATOM 849 O O . LYS A 1 110 ? 6.711 2.364 -18.785 1.00 97.31 110 LYS A O 1
ATOM 854 N N . ALA A 1 111 ? 7.903 1.378 -17.157 1.00 97.25 111 ALA A N 1
ATOM 855 C CA . ALA A 1 111 ? 7.358 0.037 -17.364 1.00 97.25 111 ALA A CA 1
ATOM 856 C C . ALA A 1 111 ? 5.849 -0.038 -17.099 1.00 97.25 111 ALA A C 1
ATOM 858 O O . ALA A 1 111 ? 5.137 -0.679 -17.865 1.00 97.25 111 ALA A O 1
ATOM 859 N N . ILE A 1 112 ? 5.362 0.661 -16.071 1.00 96.19 112 ILE A N 1
ATOM 860 C CA . ILE A 1 112 ? 3.930 0.702 -15.728 1.00 96.19 112 ILE A CA 1
ATOM 861 C C . ILE A 1 112 ? 3.158 1.802 -16.471 1.00 96.19 112 ILE A C 1
ATOM 863 O O . ILE A 1 112 ? 1.992 2.045 -16.174 1.00 96.19 112 ILE A O 1
ATOM 867 N N . SER A 1 113 ? 3.812 2.510 -17.400 1.00 94.75 113 SER A N 1
ATOM 868 C CA . SER A 1 113 ? 3.241 3.664 -18.108 1.00 94.75 113 SER A CA 1
ATOM 869 C C . SER A 1 113 ? 2.638 4.713 -17.160 1.00 94.75 113 SER A C 1
ATOM 871 O O . SER A 1 113 ? 1.526 5.196 -17.375 1.00 94.75 113 SER A O 1
ATOM 873 N N . TRP A 1 114 ? 3.361 5.050 -16.087 1.00 94.69 114 TRP A N 1
ATOM 874 C CA . TRP A 1 114 ? 2.885 5.988 -15.071 1.00 94.69 114 TRP A CA 1
ATOM 875 C C . TRP A 1 114 ? 2.565 7.359 -15.679 1.00 94.69 114 TRP A C 1
ATOM 877 O O . TRP A 1 114 ? 3.324 7.885 -16.494 1.00 94.69 114 TRP A O 1
ATOM 887 N N . GLY A 1 115 ? 1.436 7.939 -15.268 1.00 88.19 115 GLY A N 1
ATOM 888 C CA . GLY A 1 115 ? 0.945 9.211 -15.792 1.00 88.19 115 GLY A CA 1
ATOM 889 C C . GLY A 1 115 ? 1.676 10.449 -15.254 1.00 88.19 115 GLY A C 1
ATOM 890 O O . GLY A 1 115 ? 2.743 10.386 -14.651 1.00 88.19 115 GLY A O 1
ATOM 891 N N . ASN A 1 116 ? 1.050 11.615 -15.437 1.00 80.56 116 ASN A N 1
ATOM 892 C CA . ASN A 1 116 ? 1.654 12.924 -15.141 1.00 80.56 116 ASN A CA 1
ATOM 893 C C . ASN A 1 116 ? 1.622 13.334 -13.655 1.00 80.56 116 ASN A C 1
ATOM 895 O O . ASN A 1 116 ? 2.065 14.429 -13.307 1.00 80.56 116 ASN A O 1
ATOM 899 N N . ILE A 1 117 ? 1.071 12.500 -12.772 1.00 84.88 117 ILE A N 1
ATOM 900 C CA . ILE A 1 117 ? 1.016 12.786 -11.335 1.00 84.88 117 ILE A CA 1
ATOM 901 C C . ILE A 1 117 ? 2.336 12.402 -10.666 1.00 84.88 117 ILE A C 1
ATOM 903 O O . ILE A 1 117 ? 2.951 11.392 -11.008 1.00 84.88 117 ILE A O 1
ATOM 907 N N . SER A 1 118 ? 2.779 13.194 -9.687 1.00 89.62 118 SER A N 1
ATOM 908 C CA . SER A 1 118 ? 4.029 12.900 -8.983 1.00 89.62 118 SER A CA 1
ATOM 909 C C . SER A 1 118 ? 3.939 11.555 -8.263 1.00 89.62 118 SER A C 1
ATOM 911 O O . SER A 1 118 ? 3.123 11.372 -7.359 1.00 89.62 118 SER A O 1
ATOM 913 N N . PHE A 1 119 ? 4.825 10.628 -8.624 1.00 93.94 119 PHE A N 1
ATOM 914 C CA . PHE A 1 119 ? 4.896 9.321 -7.981 1.00 93.94 119 PHE A CA 1
ATOM 915 C C . PHE A 1 119 ? 5.284 9.402 -6.497 1.00 93.94 119 PHE A C 1
ATOM 917 O O . PHE A 1 119 ? 4.887 8.545 -5.713 1.00 93.94 119 PHE A O 1
ATOM 924 N N . ASN A 1 120 ? 5.985 10.462 -6.075 1.00 92.00 120 ASN A N 1
ATOM 925 C CA . ASN A 1 120 ? 6.392 10.655 -4.678 1.00 92.00 120 ASN A CA 1
ATOM 926 C C . ASN A 1 120 ? 5.218 10.588 -3.693 1.00 92.00 120 ASN A C 1
ATOM 928 O O . ASN A 1 120 ? 5.396 10.118 -2.572 1.00 92.00 120 ASN A O 1
ATOM 932 N N . PHE A 1 121 ? 4.027 11.018 -4.118 1.00 89.12 121 PHE A N 1
ATOM 933 C CA . PHE A 1 121 ? 2.814 10.948 -3.307 1.00 89.12 121 PHE A CA 1
ATOM 934 C C . PHE A 1 121 ? 2.434 9.496 -2.960 1.00 89.12 121 PHE A C 1
ATOM 936 O O . PHE A 1 121 ? 2.150 9.188 -1.803 1.00 89.12 121 PHE A O 1
ATOM 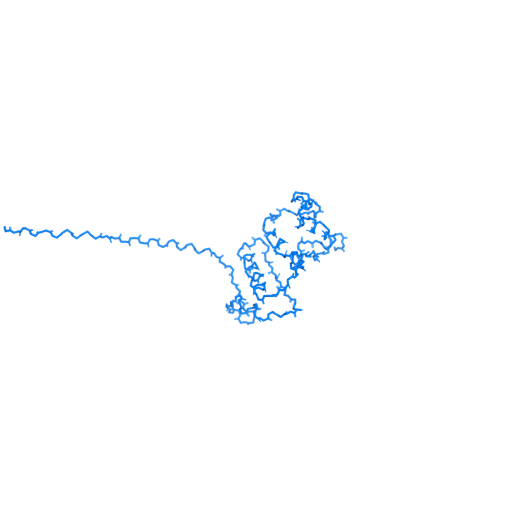943 N N . TYR A 1 122 ? 2.523 8.599 -3.944 1.00 93.69 122 TYR A N 1
ATOM 944 C CA . TYR A 1 122 ? 2.102 7.195 -3.853 1.00 93.69 122 TYR A CA 1
ATOM 945 C C . TYR A 1 122 ? 3.217 6.248 -3.417 1.00 93.69 122 TYR A C 1
ATOM 947 O O . TYR A 1 122 ? 2.969 5.171 -2.872 1.00 93.69 122 TYR A O 1
ATOM 955 N N . LYS A 1 123 ? 4.471 6.650 -3.633 1.00 95.81 123 LYS A N 1
ATOM 956 C CA . LYS A 1 123 ? 5.661 5.853 -3.337 1.00 95.81 123 LYS A CA 1
ATOM 957 C C . LYS A 1 123 ? 5.699 5.388 -1.885 1.00 95.81 123 LYS A C 1
ATOM 959 O O . LYS A 1 123 ? 6.022 4.231 -1.630 1.00 95.81 123 LYS A O 1
ATOM 964 N N . THR A 1 124 ? 5.348 6.257 -0.938 1.00 95.06 124 THR A N 1
ATOM 965 C CA . THR A 1 124 ? 5.333 5.908 0.491 1.00 95.06 124 THR A CA 1
ATOM 966 C C . THR A 1 124 ? 4.341 4.784 0.788 1.00 95.06 124 THR A C 1
ATOM 968 O O . THR A 1 124 ? 4.702 3.833 1.478 1.00 95.06 124 THR A O 1
ATOM 971 N N . GLN A 1 125 ? 3.131 4.837 0.221 1.00 95.81 125 GLN A N 1
ATOM 972 C CA . GLN A 1 125 ? 2.135 3.774 0.383 1.00 95.81 125 GLN A CA 1
ATOM 973 C C . GLN A 1 125 ? 2.595 2.488 -0.319 1.00 95.81 125 GLN A C 1
ATOM 975 O O . GLN A 1 125 ? 2.521 1.408 0.267 1.00 95.81 125 GLN A O 1
ATOM 980 N N . LEU A 1 126 ? 3.150 2.592 -1.536 1.00 97.56 126 LEU A N 1
ATOM 981 C CA . LEU A 1 126 ? 3.663 1.434 -2.272 1.00 97.56 126 LEU A CA 1
ATOM 982 C C . LEU A 1 126 ? 4.794 0.729 -1.523 1.00 97.56 126 LEU A C 1
ATOM 984 O O . LEU A 1 126 ? 4.873 -0.493 -1.582 1.00 97.56 126 LEU A O 1
ATOM 988 N N . LEU A 1 127 ? 5.676 1.461 -0.844 1.00 97.50 127 LEU A N 1
ATOM 989 C CA . LEU A 1 127 ? 6.808 0.893 -0.106 1.00 97.50 127 LEU A CA 1
ATOM 990 C C . LEU A 1 127 ? 6.451 0.460 1.322 1.00 97.50 127 LEU A C 1
ATOM 992 O O . LEU A 1 127 ? 7.268 -0.190 1.968 1.00 97.50 127 LEU A O 1
ATOM 996 N N . PHE A 1 128 ? 5.250 0.778 1.809 1.00 97.94 128 PHE A N 1
ATOM 997 C CA . PHE A 1 128 ? 4.851 0.493 3.184 1.00 97.94 128 PHE A CA 1
ATOM 998 C C . PHE A 1 128 ? 4.802 -1.004 3.536 1.00 97.94 128 PHE A C 1
ATOM 1000 O O . PHE A 1 128 ? 5.316 -1.341 4.605 1.00 97.94 128 PHE A O 1
ATOM 1007 N N . PRO A 1 129 ? 4.215 -1.913 2.721 1.00 97.69 129 PRO A N 1
ATOM 1008 C CA . PRO A 1 129 ? 4.176 -3.339 3.055 1.00 97.69 129 PRO A CA 1
ATOM 1009 C C . PRO A 1 129 ? 5.580 -3.933 3.222 1.00 97.69 129 PRO A C 1
ATOM 1011 O O . PRO A 1 129 ? 6.419 -3.770 2.336 1.00 97.69 129 PRO A O 1
ATOM 1014 N N . ASP A 1 130 ? 5.819 -4.663 4.306 1.00 96.81 130 ASP A N 1
ATOM 1015 C CA . ASP A 1 130 ? 7.111 -5.254 4.651 1.00 96.81 130 ASP A CA 1
ATOM 1016 C C . ASP A 1 130 ? 7.246 -6.705 4.152 1.00 96.81 130 ASP A C 1
ATOM 1018 O O . ASP A 1 130 ? 6.536 -7.626 4.569 1.00 96.81 130 ASP A O 1
ATOM 1022 N N . ALA A 1 131 ? 8.220 -6.934 3.269 1.00 94.00 131 ALA A N 1
ATOM 1023 C CA . ALA A 1 131 ? 8.506 -8.259 2.731 1.00 94.00 131 ALA A CA 1
ATOM 1024 C C . ALA A 1 131 ? 8.986 -9.261 3.799 1.00 94.00 131 ALA A C 1
ATOM 1026 O O . ALA A 1 131 ? 8.715 -10.453 3.655 1.00 94.00 131 ALA A O 1
ATOM 1027 N N . GLN A 1 132 ? 9.645 -8.809 4.874 1.00 95.31 132 GLN A N 1
ATOM 1028 C CA . GLN A 1 132 ? 10.085 -9.672 5.980 1.00 95.31 132 GLN A CA 1
ATOM 1029 C C . GLN A 1 132 ? 8.898 -10.199 6.791 1.00 95.31 132 GLN A C 1
ATOM 1031 O O . GLN A 1 132 ? 8.919 -11.332 7.268 1.00 95.31 132 GLN A O 1
ATOM 1036 N N . LEU A 1 133 ? 7.817 -9.418 6.860 1.00 95.94 133 LEU A N 1
ATOM 1037 C CA . LEU A 1 133 ? 6.532 -9.832 7.428 1.00 95.94 133 LEU A CA 1
ATOM 1038 C C . LEU A 1 133 ? 5.678 -10.628 6.418 1.00 95.94 133 LEU A C 1
ATOM 1040 O O . LEU A 1 133 ? 4.567 -11.074 6.723 1.00 95.94 133 LEU A O 1
ATOM 1044 N N . ASN A 1 134 ? 6.199 -10.856 5.206 1.00 95.38 134 ASN A N 1
ATOM 1045 C CA . ASN A 1 134 ? 5.507 -11.453 4.065 1.00 95.38 134 ASN A CA 1
ATOM 1046 C C . ASN A 1 134 ? 4.207 -10.696 3.706 1.00 95.38 134 ASN A C 1
ATOM 1048 O O . ASN A 1 134 ? 3.208 -11.294 3.301 1.00 95.38 134 ASN A O 1
ATOM 1052 N N . GLU A 1 135 ? 4.222 -9.378 3.883 1.00 97.62 135 GLU A N 1
ATOM 1053 C CA . GLU A 1 135 ? 3.188 -8.453 3.421 1.00 97.62 135 GLU A CA 1
ATOM 1054 C C . GLU A 1 135 ? 3.325 -8.181 1.919 1.00 97.62 135 GLU A C 1
ATOM 1056 O O . GLU A 1 135 ? 4.380 -8.412 1.316 1.00 97.62 135 GLU A O 1
ATOM 1061 N N . LYS A 1 136 ? 2.239 -7.722 1.289 1.00 97.62 136 LYS A N 1
ATOM 1062 C CA . LYS A 1 136 ? 2.142 -7.608 -0.176 1.00 97.62 136 LYS A CA 1
ATOM 1063 C C . LYS A 1 136 ? 1.680 -6.223 -0.610 1.00 97.62 136 LYS A C 1
ATOM 1065 O O . LYS A 1 136 ? 0.874 -5.598 0.071 1.00 97.62 136 LYS A O 1
ATOM 1070 N N . ALA A 1 137 ? 2.179 -5.790 -1.763 1.00 98.31 137 ALA A N 1
ATOM 1071 C CA . ALA A 1 137 ? 1.655 -4.673 -2.540 1.00 98.31 137 ALA A CA 1
ATOM 1072 C C . ALA A 1 137 ? 1.121 -5.238 -3.854 1.00 98.31 137 ALA A C 1
ATOM 1074 O O . ALA A 1 137 ? 1.876 -5.906 -4.557 1.00 98.31 137 ALA A O 1
ATOM 1075 N N . LEU A 1 138 ? -0.148 -5.006 -4.163 1.00 98.38 138 LEU A N 1
ATOM 1076 C CA . LEU A 1 138 ? -0.838 -5.619 -5.292 1.00 98.38 138 LEU A CA 1
ATOM 1077 C C . LEU A 1 138 ? -1.398 -4.545 -6.224 1.00 98.38 138 LEU A C 1
ATOM 1079 O O . LEU A 1 138 ? -2.023 -3.595 -5.755 1.00 98.38 138 LEU A O 1
ATOM 1083 N N . GLY A 1 139 ? -1.205 -4.704 -7.531 1.00 98.06 139 GLY A N 1
ATOM 1084 C CA . GLY A 1 139 ? -1.967 -3.939 -8.517 1.00 98.06 139 GLY A CA 1
ATOM 1085 C C . GLY A 1 139 ? -3.389 -4.482 -8.623 1.00 98.06 139 GLY A C 1
ATOM 1086 O O . GLY A 1 139 ? -3.572 -5.695 -8.722 1.00 98.06 139 GLY A O 1
ATOM 1087 N N . LEU A 1 140 ? -4.391 -3.604 -8.562 1.00 97.25 140 LEU A N 1
ATOM 1088 C CA . LEU A 1 140 ? -5.802 -3.999 -8.620 1.00 97.25 140 LEU A CA 1
ATOM 1089 C C . LEU A 1 140 ? -6.480 -3.656 -9.944 1.00 97.25 140 LEU A C 1
ATOM 1091 O O . LEU A 1 140 ? -7.483 -4.286 -10.274 1.00 97.25 140 LEU A O 1
ATOM 1095 N N . ASN A 1 141 ? -5.973 -2.671 -10.687 1.00 95.94 141 ASN A N 1
ATOM 1096 C CA . ASN A 1 141 ? -6.675 -2.188 -11.866 1.00 95.94 141 ASN A CA 1
ATOM 1097 C C . ASN A 1 141 ? -6.636 -3.184 -13.014 1.00 95.94 141 ASN A C 1
ATOM 1099 O O . ASN A 1 141 ? -5.676 -3.944 -13.183 1.00 95.94 141 ASN A O 1
ATOM 1103 N N . VAL A 1 142 ? -7.661 -3.108 -13.849 1.00 94.19 142 VAL A N 1
ATOM 1104 C CA . VAL A 1 142 ? -7.675 -3.764 -15.146 1.00 94.19 142 VAL A CA 1
ATOM 1105 C C . VAL A 1 142 ? -7.010 -2.820 -16.157 1.00 94.19 142 VAL A C 1
ATOM 1107 O O . VAL A 1 142 ? -7.339 -1.636 -16.176 1.00 94.19 142 VAL A O 1
ATOM 1110 N N . PRO A 1 143 ? -6.090 -3.306 -17.011 1.00 90.69 143 PRO A N 1
ATOM 1111 C CA . PRO A 1 143 ? -5.480 -2.468 -18.035 1.00 90.69 143 PRO A CA 1
ATOM 1112 C C . PRO A 1 143 ? -6.511 -1.807 -18.959 1.00 90.69 143 PRO A C 1
ATOM 1114 O O . PRO A 1 143 ? -7.464 -2.450 -19.397 1.00 90.69 143 PRO A O 1
ATOM 1117 N N . SER A 1 144 ? -6.251 -0.561 -19.357 1.00 86.25 144 SER A N 1
ATOM 1118 C CA . SER A 1 144 ? -7.150 0.247 -20.199 1.00 86.25 144 SER A CA 1
ATOM 1119 C C . SER A 1 144 ? -7.423 -0.317 -21.597 1.00 86.25 144 SER A C 1
ATOM 1121 O O . SER A 1 144 ? -8.310 0.166 -22.283 1.00 86.25 144 SER A O 1
ATOM 1123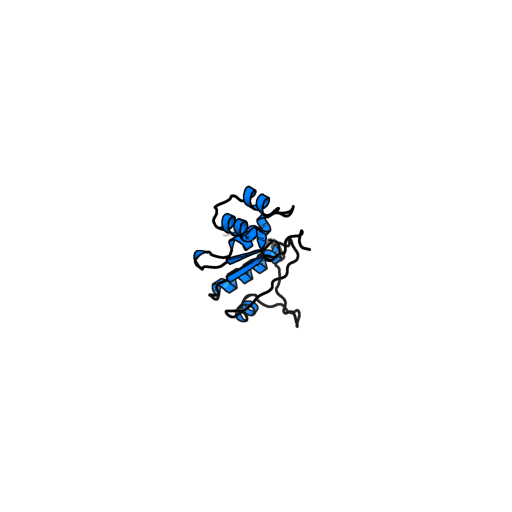 N N . PHE A 1 145 ? -6.680 -1.326 -22.059 1.00 85.88 145 PHE A N 1
ATOM 1124 C CA . PHE A 1 145 ? -6.985 -2.007 -23.324 1.00 85.88 145 PHE A CA 1
ATOM 1125 C C . PHE A 1 145 ? -8.108 -3.053 -23.195 1.00 85.88 145 PHE A C 1
ATOM 1127 O O . PHE A 1 145 ? -8.525 -3.619 -24.204 1.00 85.88 145 PHE A O 1
ATOM 1134 N N . VAL A 1 146 ? -8.551 -3.357 -21.971 1.00 85.12 146 VAL A N 1
ATOM 1135 C CA . VAL A 1 146 ? -9.631 -4.317 -21.684 1.00 85.12 146 VAL A CA 1
ATOM 1136 C C . VAL A 1 146 ? -10.976 -3.613 -21.462 1.00 85.12 146 VAL A C 1
ATOM 1138 O O . VAL A 1 146 ? -12.014 -4.224 -21.712 1.00 85.12 146 VAL A O 1
ATOM 1141 N N . THR A 1 147 ? -10.966 -2.361 -20.993 1.00 68.56 147 THR A N 1
ATOM 1142 C CA . THR A 1 147 ? -12.153 -1.543 -20.668 1.00 68.56 147 THR A CA 1
ATOM 1143 C C . THR A 1 147 ? -12.307 -0.379 -21.629 1.00 68.56 147 THR A C 1
ATOM 1145 O O . THR A 1 147 ? -13.438 -0.155 -22.107 1.00 68.56 147 THR A O 1
#

Secondary structure (DSSP, 8-state):
-PPP-----------------------B-TTT--B--HHHHHHT--TT--------TT-HHHHHHHHHHHHHHHHTT---EEEEEEEEGGGHHHHHHHHTTSS-HHHHHHHTT--SS-THHHHHHHH-S-TTTT-EEEEEEPPTTT-

Radius of gyration: 24.42 Å; chains: 1; bounding box: 44×70×77 Å

Foldseek 3Di:
DDDDDDDDDPPPPPPPPPPPCPPADFDADPPPRHTDDLLVVLVPDDPPDDDDDDDDPPDLNSLVVVVVNLVSNVVVVDQAAAEDAQFAQVLQVLLVCVLVVVDDPVVSCVSRVPDDDDCVSVVCVSNPHDVVSVYYYGYDYHDPVVD

Sequence (147 aa):
MNIKSGFSILISNLFVLLISSCASAQLLNGSTLSPIETQTVVNQVEPGSILIIGEMHGLVPVQAQQMEILNALRAKGLKLALGFEFFNYADQKFIDDFRAKRINEVDFLKAISWGNISFNFYKTQLLFPDAQLNEKALGLNVPSFVT

pLDDT: mean 87.56, std 17.15, range [39.19, 98.56]